Protein AF-A0A2E6TCR3-F1 (afdb_monomer_lite)

Secondary structure (DSSP, 8-state):
----SHHHHHHHHHHHHTTT-EEEEETTTTEEEEES-HHHHHHHHHHHHHTTB----SSTTS-----TT--SSEEEEEEEE-----SHHHHHHHHHHHHTSTTEEEE---TT-SEEEEEEEEEHHHHHHHHHHTTB--EE-

Structure (mmCIF, N/CA/C/O backbone):
data_AF-A0A2E6TCR3-F1
#
_entry.id   AF-A0A2E6TCR3-F1
#
loop_
_atom_site.group_PDB
_atom_site.id
_atom_site.type_symbol
_atom_site.label_atom_id
_atom_site.label_alt_id
_atom_site.label_comp_id
_atom_site.label_asym_id
_atom_site.label_entity_id
_atom_site.label_seq_id
_atom_site.pdbx_PDB_ins_code
_atom_site.Cartn_x
_atom_site.Cartn_y
_atom_site.Cartn_z
_atom_site.occupancy
_atom_site.B_iso_or_equiv
_atom_site.auth_seq_id
_atom_site.auth_comp_id
_atom_site.auth_asym_id
_atom_site.auth_atom_id
_atom_site.pdbx_PDB_model_num
ATOM 1 N N . MET A 1 1 ? -0.675 -3.846 -9.214 1.00 79.38 1 MET A N 1
ATOM 2 C CA . MET A 1 1 ? -0.821 -2.792 -8.178 1.00 79.38 1 MET A CA 1
ATOM 3 C C . MET A 1 1 ? -2.071 -1.960 -8.459 1.00 79.38 1 MET A C 1
ATOM 5 O O . MET A 1 1 ? -2.567 -1.985 -9.581 1.00 79.38 1 MET A O 1
ATOM 9 N N . HIS A 1 2 ? -2.595 -1.207 -7.489 1.00 75.44 2 HIS A N 1
ATOM 10 C CA . HIS A 1 2 ? -3.824 -0.428 -7.694 1.00 75.44 2 HIS A CA 1
ATOM 11 C C . HIS A 1 2 ? -3.560 0.928 -8.389 1.00 75.44 2 HIS A C 1
ATOM 13 O O . HIS A 1 2 ? -3.243 1.925 -7.743 1.00 75.44 2 HIS A O 1
ATOM 19 N N . LEU A 1 3 ? -3.726 0.988 -9.717 1.00 84.19 3 LEU A N 1
ATOM 20 C CA . LEU A 1 3 ? -3.495 2.186 -10.553 1.00 84.19 3 LEU A CA 1
ATOM 21 C C . LEU A 1 3 ? -4.793 2.890 -10.988 1.00 84.19 3 LEU A C 1
ATOM 23 O O . LEU A 1 3 ? -4.982 3.252 -12.145 1.00 84.19 3 LEU A O 1
ATOM 27 N N . CYS A 1 4 ? -5.726 3.097 -10.062 1.00 81.81 4 CYS A N 1
ATOM 28 C CA . CYS A 1 4 ? -7.091 3.507 -10.410 1.00 81.81 4 CYS A CA 1
ATOM 29 C C . CYS A 1 4 ? -7.274 4.987 -10.801 1.00 81.81 4 CYS A C 1
ATOM 31 O O . CYS A 1 4 ? -8.381 5.376 -11.190 1.00 81.81 4 CYS A O 1
ATOM 33 N N . CYS A 1 5 ? -6.242 5.827 -10.653 1.00 84.69 5 CYS A N 1
ATOM 34 C CA . CYS A 1 5 ? -6.285 7.245 -11.011 1.00 84.69 5 CYS A CA 1
ATOM 35 C C . CYS A 1 5 ? -4.946 7.746 -11.578 1.00 84.69 5 CYS A C 1
ATOM 37 O O . CYS A 1 5 ? -3.889 7.162 -11.337 1.00 84.69 5 CYS A O 1
ATOM 39 N N . LYS A 1 6 ? -4.978 8.889 -12.282 1.00 89.75 6 LYS A N 1
ATOM 40 C CA . LYS A 1 6 ? -3.772 9.543 -12.832 1.00 89.75 6 LYS A CA 1
ATOM 41 C C . LYS A 1 6 ? -2.733 9.888 -11.752 1.00 89.75 6 LYS A C 1
ATOM 43 O O . LYS A 1 6 ? -1.546 9.930 -12.053 1.00 89.75 6 LYS A O 1
ATOM 48 N N . GLY A 1 7 ? -3.172 10.132 -10.514 1.00 89.12 7 GLY A N 1
ATOM 49 C CA . GLY A 1 7 ? -2.286 10.377 -9.372 1.00 89.12 7 GLY A CA 1
ATOM 50 C C . GLY A 1 7 ? -1.429 9.161 -9.023 1.00 89.12 7 GLY A C 1
ATOM 51 O O . GLY A 1 7 ? -0.223 9.315 -8.871 1.00 89.12 7 GLY A O 1
ATOM 52 N N . CYS A 1 8 ? -2.021 7.962 -9.002 1.00 89.94 8 CYS A N 1
ATOM 53 C CA . CYS A 1 8 ? -1.294 6.718 -8.740 1.00 89.94 8 CYS A CA 1
ATOM 54 C C . CYS A 1 8 ? -0.231 6.455 -9.814 1.00 89.94 8 CYS A C 1
ATOM 56 O O . CYS A 1 8 ? 0.919 6.197 -9.486 1.00 89.94 8 CYS A O 1
ATOM 58 N N . VAL A 1 9 ? -0.595 6.596 -11.096 1.00 94.12 9 VAL A N 1
ATOM 59 C CA . VAL A 1 9 ? 0.339 6.409 -12.223 1.00 94.12 9 VAL A CA 1
ATOM 60 C C . VAL A 1 9 ? 1.548 7.337 -12.099 1.00 94.12 9 VAL A C 1
ATOM 62 O O . VAL A 1 9 ? 2.690 6.889 -12.168 1.00 94.12 9 VAL A O 1
ATOM 65 N N . LYS A 1 10 ? 1.303 8.632 -11.859 1.00 94.38 10 LYS A N 1
ATOM 66 C CA . LYS A 1 10 ? 2.374 9.620 -11.676 1.00 94.38 10 LYS A CA 1
ATOM 67 C C . LYS A 1 10 ? 3.210 9.341 -10.430 1.00 94.38 10 LYS A C 1
ATOM 69 O O . LYS A 1 10 ? 4.423 9.494 -10.476 1.00 94.38 10 LYS A O 1
ATOM 74 N N . GLY A 1 11 ? 2.572 8.963 -9.325 1.00 93.81 11 GLY A N 1
ATOM 75 C CA . GLY A 1 11 ? 3.258 8.698 -8.066 1.00 93.81 11 GLY A CA 1
ATOM 76 C C . GLY A 1 11 ? 4.186 7.491 -8.150 1.00 93.81 11 GLY A C 1
ATOM 77 O O . GLY A 1 11 ? 5.323 7.585 -7.701 1.00 93.81 11 GLY A O 1
ATOM 78 N N . VAL A 1 12 ? 3.739 6.402 -8.780 1.00 95.31 12 VAL A N 1
ATOM 79 C CA . VAL A 1 12 ? 4.578 5.217 -9.004 1.00 95.31 12 VAL A CA 1
ATOM 80 C C . VAL A 1 12 ? 5.703 5.521 -9.987 1.00 95.31 12 VAL A C 1
ATOM 82 O O . VAL A 1 12 ? 6.850 5.212 -9.685 1.00 95.31 12 VAL A O 1
ATOM 85 N N . SER A 1 13 ? 5.404 6.186 -11.111 1.00 96.06 13 SER A N 1
ATOM 86 C CA . SER A 1 13 ? 6.437 6.562 -12.092 1.00 96.06 13 SER A CA 1
ATOM 87 C C . SER A 1 13 ? 7.530 7.405 -11.438 1.00 96.06 13 SER A C 1
ATOM 89 O O . SER A 1 13 ? 8.703 7.065 -11.532 1.00 96.06 13 SER A O 1
ATOM 91 N N . LYS A 1 14 ? 7.141 8.423 -10.659 1.00 96.12 14 LYS A N 1
ATOM 92 C CA . LYS A 1 14 ? 8.082 9.270 -9.921 1.00 96.12 14 LYS A CA 1
ATOM 93 C C . LYS A 1 14 ? 8.913 8.479 -8.908 1.00 96.12 14 LYS A C 1
ATOM 95 O O . LYS A 1 14 ? 10.105 8.730 -8.800 1.00 96.12 14 LYS A O 1
ATOM 100 N N . ALA A 1 15 ? 8.304 7.553 -8.165 1.00 95.62 15 ALA A N 1
ATOM 101 C CA . ALA A 1 15 ? 9.024 6.738 -7.186 1.00 95.62 15 ALA A CA 1
ATOM 102 C C . ALA A 1 15 ? 10.107 5.868 -7.847 1.00 95.62 15 ALA A C 1
ATOM 104 O O . ALA A 1 15 ? 11.204 5.750 -7.311 1.00 95.62 15 ALA A O 1
ATOM 105 N N . VAL A 1 16 ? 9.815 5.306 -9.023 1.00 96.50 16 VAL A N 1
ATOM 106 C CA . VAL A 1 16 ? 10.772 4.516 -9.814 1.00 96.50 16 VAL A CA 1
ATOM 107 C C . VAL A 1 16 ? 11.849 5.402 -10.451 1.00 96.50 16 VAL A C 1
ATOM 109 O O . VAL A 1 16 ? 13.028 5.073 -10.413 1.00 96.50 16 VAL A O 1
ATOM 112 N N . GLU A 1 17 ? 11.479 6.549 -11.017 1.00 95.94 17 GLU A N 1
ATOM 113 C CA . GLU A 1 17 ? 12.436 7.478 -11.638 1.00 95.94 17 GLU A CA 1
ATOM 114 C C . GLU A 1 17 ? 13.423 8.056 -10.614 1.00 95.94 17 GLU A C 1
ATOM 116 O O . GLU A 1 17 ? 14.605 8.226 -10.906 1.00 95.94 17 GLU A O 1
ATOM 121 N N . GLN A 1 18 ? 12.966 8.310 -9.383 1.00 93.81 18 GLN A N 1
ATOM 122 C CA . GLN A 1 18 ? 13.813 8.789 -8.287 1.00 93.81 18 GLN A CA 1
ATOM 123 C C . GLN A 1 18 ? 14.895 7.788 -7.867 1.00 93.81 18 GLN A C 1
ATOM 125 O O . GLN A 1 18 ? 15.898 8.206 -7.290 1.00 93.81 18 GLN A O 1
ATOM 130 N N . SER A 1 19 ? 14.724 6.498 -8.160 1.00 92.38 19 SER A N 1
ATOM 131 C CA . SER A 1 19 ? 15.743 5.478 -7.910 1.00 92.38 19 SER A CA 1
ATOM 132 C C . SER A 1 19 ? 16.680 5.248 -9.101 1.00 92.38 19 SER A C 1
ATOM 134 O O . SER A 1 19 ? 17.506 4.343 -9.040 1.00 92.38 19 SER A O 1
ATOM 136 N N . GLY A 1 20 ? 16.550 6.030 -10.181 1.00 92.94 20 GLY A N 1
ATOM 137 C CA . GLY A 1 20 ? 17.309 5.866 -11.427 1.00 92.94 20 GLY A CA 1
ATOM 138 C C . GLY A 1 20 ? 16.708 4.853 -12.408 1.00 92.94 20 GLY A C 1
ATOM 139 O O . GLY A 1 20 ? 17.248 4.663 -13.498 1.00 92.94 20 GLY A O 1
ATOM 140 N N . GLY A 1 21 ? 15.588 4.217 -12.051 1.00 94.88 21 GLY A N 1
ATOM 141 C CA . GLY A 1 21 ? 14.882 3.275 -12.915 1.00 94.88 21 GLY A CA 1
ATOM 142 C C . GLY A 1 21 ? 13.986 3.968 -13.941 1.00 94.88 21 GLY A C 1
ATOM 143 O O . GLY A 1 21 ? 13.730 5.170 -13.883 1.00 94.88 21 GLY A O 1
ATOM 144 N N . LYS A 1 22 ? 13.453 3.186 -14.881 1.00 96.06 22 LYS A N 1
ATOM 145 C CA . LYS A 1 22 ? 12.398 3.629 -15.807 1.00 96.06 22 LYS A CA 1
ATOM 146 C C . LYS A 1 22 ? 11.101 2.901 -15.498 1.00 96.06 22 LYS A C 1
ATOM 148 O O . LYS A 1 22 ? 11.126 1.689 -15.300 1.00 96.06 22 LYS A O 1
ATOM 153 N N . ALA A 1 23 ? 9.983 3.623 -15.499 1.00 96.44 23 ALA A N 1
ATOM 154 C CA . ALA A 1 23 ? 8.660 3.055 -15.263 1.00 96.44 23 ALA A CA 1
ATOM 155 C C . ALA A 1 23 ? 7.787 3.153 -16.518 1.00 96.44 23 ALA A C 1
ATOM 157 O O . ALA A 1 23 ? 7.643 4.228 -17.096 1.00 96.44 23 ALA A O 1
ATOM 158 N N . ASN A 1 24 ? 7.136 2.055 -16.891 1.00 95.88 24 ASN A N 1
ATOM 159 C CA . ASN A 1 24 ? 6.035 2.059 -17.849 1.00 95.88 24 ASN A CA 1
ATOM 160 C C . ASN A 1 24 ? 4.767 1.550 -17.157 1.00 95.88 24 ASN A C 1
ATOM 162 O O . ASN A 1 24 ? 4.657 0.364 -16.850 1.00 95.88 24 ASN A O 1
ATOM 166 N N . CYS A 1 25 ? 3.833 2.456 -16.869 1.00 94.25 25 CYS A N 1
ATOM 167 C CA . CYS A 1 25 ? 2.616 2.148 -16.124 1.00 94.25 25 CYS A CA 1
ATOM 168 C C . CYS A 1 25 ? 1.427 1.898 -17.059 1.00 94.25 25 CYS A C 1
ATOM 170 O O . CYS A 1 25 ? 1.009 2.806 -17.779 1.00 94.25 25 CYS A O 1
ATOM 172 N N . ASP A 1 26 ? 0.792 0.732 -16.940 1.00 93.38 26 ASP A N 1
ATOM 173 C CA . ASP A 1 26 ? -0.494 0.442 -17.572 1.00 93.38 26 ASP A CA 1
ATOM 174 C C . ASP A 1 26 ? -1.613 0.479 -16.523 1.00 93.38 26 ASP A C 1
ATOM 176 O O . ASP A 1 26 ? -1.824 -0.448 -15.739 1.00 93.38 26 ASP A O 1
ATOM 180 N N . ALA A 1 27 ? -2.368 1.578 -16.511 1.00 90.62 27 ALA A N 1
ATOM 181 C CA . ALA A 1 27 ? -3.481 1.760 -15.584 1.00 90.62 27 ALA A CA 1
ATOM 182 C C . ALA A 1 27 ? -4.680 0.838 -15.865 1.00 90.62 27 ALA A C 1
ATOM 184 O O . ALA A 1 27 ? -5.467 0.587 -14.952 1.00 90.62 27 ALA A O 1
ATOM 185 N N . LYS A 1 28 ? -4.844 0.358 -17.107 1.00 88.12 28 LYS A N 1
ATOM 186 C CA . LYS A 1 28 ? -5.930 -0.562 -17.473 1.00 88.12 28 LYS A CA 1
ATOM 187 C C . LYS A 1 28 ? -5.604 -1.975 -17.005 1.00 88.12 28 LYS A C 1
ATOM 189 O O . LYS A 1 28 ? -6.468 -2.623 -16.425 1.00 88.12 28 LYS A O 1
ATOM 194 N N . ALA A 1 29 ? -4.364 -2.413 -17.214 1.00 90.31 29 ALA A N 1
ATOM 195 C CA . ALA A 1 29 ? -3.881 -3.712 -16.755 1.00 90.31 29 ALA A CA 1
ATOM 196 C C . ALA A 1 29 ? -3.545 -3.731 -15.251 1.00 90.31 29 ALA A C 1
ATOM 198 O O . ALA A 1 29 ? -3.499 -4.793 -14.638 1.00 90.31 29 ALA A O 1
ATOM 199 N N . GLY A 1 30 ? -3.317 -2.568 -14.632 1.00 91.81 30 GLY A N 1
ATOM 200 C CA . GLY A 1 30 ? -2.898 -2.476 -13.231 1.00 91.81 30 GLY A CA 1
ATOM 201 C C . GLY A 1 30 ? -1.448 -2.918 -13.010 1.00 91.81 30 GLY A C 1
ATOM 202 O O . GLY A 1 30 ? -1.097 -3.376 -11.916 1.00 91.81 30 GLY A O 1
ATOM 203 N N . THR A 1 31 ? -0.606 -2.790 -14.033 1.00 93.62 31 THR A N 1
ATOM 204 C CA . THR A 1 31 ? 0.786 -3.254 -14.047 1.00 93.62 31 THR A CA 1
ATOM 205 C C . THR A 1 31 ? 1.754 -2.093 -14.241 1.00 93.62 31 THR A C 1
ATOM 207 O O . THR A 1 31 ? 1.395 -1.025 -14.742 1.00 93.62 31 THR A O 1
ATOM 210 N N . VAL A 1 32 ? 2.995 -2.291 -13.801 1.00 95.12 32 VAL A N 1
ATOM 211 C CA . VAL A 1 32 ? 4.104 -1.372 -14.063 1.00 95.12 32 VAL A CA 1
ATOM 212 C C . VAL A 1 32 ? 5.311 -2.205 -14.436 1.00 95.12 32 VAL A C 1
ATOM 214 O O . VAL A 1 32 ? 5.691 -3.093 -13.679 1.00 95.12 32 VAL A O 1
ATOM 217 N N . VAL A 1 33 ? 5.907 -1.904 -15.584 1.00 95.88 33 VAL A N 1
ATOM 218 C CA . VAL A 1 33 ? 7.198 -2.465 -15.979 1.00 95.88 33 VAL A CA 1
ATOM 219 C C . VAL A 1 33 ? 8.283 -1.531 -15.465 1.00 95.88 33 VAL A C 1
ATOM 221 O O . VAL A 1 33 ? 8.276 -0.340 -15.788 1.00 95.88 33 VAL A O 1
ATOM 224 N N . ILE A 1 34 ? 9.191 -2.067 -14.652 1.00 96.00 34 ILE A N 1
ATOM 225 C CA . ILE A 1 34 ? 10.365 -1.354 -14.147 1.00 96.00 34 ILE A CA 1
ATOM 226 C C . ILE A 1 34 ? 11.584 -1.870 -14.906 1.00 96.00 34 ILE A C 1
ATOM 228 O O . ILE A 1 34 ? 11.784 -3.077 -15.014 1.00 96.00 34 ILE A O 1
ATOM 232 N N . SER A 1 35 ? 12.397 -0.967 -15.443 1.00 94.81 35 SER A N 1
ATOM 233 C CA . SER A 1 35 ? 13.625 -1.321 -16.160 1.00 94.81 35 SER A CA 1
ATOM 234 C C . SER A 1 35 ? 14.838 -0.629 -15.546 1.00 94.81 35 SER A C 1
ATOM 236 O O . SER A 1 35 ? 14.784 0.559 -15.222 1.00 94.81 35 SER A O 1
ATOM 238 N N . GLY A 1 36 ? 15.930 -1.380 -15.423 1.00 94.31 36 GLY A N 1
ATOM 239 C CA . GLY A 1 36 ? 17.204 -0.972 -14.834 1.00 94.31 36 GLY A CA 1
ATOM 240 C C . GLY A 1 36 ? 18.084 -2.200 -14.598 1.00 94.31 36 GLY A C 1
ATOM 241 O O . GLY A 1 36 ? 17.669 -3.324 -14.884 1.00 94.31 36 GLY A O 1
ATOM 242 N N . ASP A 1 37 ? 19.292 -1.998 -14.080 1.00 95.00 37 ASP A N 1
ATOM 243 C CA . ASP A 1 37 ? 20.062 -3.090 -13.483 1.00 95.00 37 ASP A CA 1
ATOM 244 C C . ASP A 1 37 ? 19.398 -3.578 -12.179 1.00 95.00 37 ASP A C 1
ATOM 246 O O . ASP A 1 37 ? 18.466 -2.957 -11.658 1.00 95.00 37 ASP A O 1
ATOM 250 N N . LYS A 1 38 ? 19.877 -4.707 -11.647 1.00 93.94 38 LYS A N 1
ATOM 251 C CA . LYS A 1 38 ? 19.304 -5.342 -10.455 1.00 93.94 38 LYS A CA 1
ATOM 252 C C . LYS A 1 38 ? 19.229 -4.388 -9.255 1.00 93.94 38 LYS A C 1
ATOM 254 O O . LYS A 1 38 ? 18.178 -4.305 -8.626 1.00 93.94 38 LYS A O 1
ATOM 259 N N . GLU A 1 39 ? 20.304 -3.658 -8.967 1.00 94.25 39 GLU A N 1
ATOM 260 C CA . GLU A 1 39 ? 20.378 -2.750 -7.817 1.00 94.25 39 GLU A CA 1
ATOM 261 C C . GLU A 1 39 ? 19.397 -1.579 -7.985 1.00 94.25 39 GLU A C 1
ATOM 263 O O . GLU A 1 39 ? 18.683 -1.202 -7.052 1.00 94.25 39 GLU A O 1
ATOM 268 N N . THR A 1 40 ? 19.300 -1.037 -9.201 1.00 96.00 40 THR A N 1
ATOM 269 C CA . THR A 1 40 ? 18.319 -0.001 -9.550 1.00 96.00 40 THR A CA 1
ATOM 270 C C . THR A 1 40 ? 16.881 -0.491 -9.374 1.00 96.00 40 THR A C 1
ATOM 272 O O . THR A 1 40 ? 16.042 0.247 -8.849 1.00 96.00 40 THR A O 1
ATOM 275 N N . ILE A 1 41 ? 16.578 -1.731 -9.776 1.00 95.31 41 ILE A N 1
ATOM 276 C CA . ILE A 1 41 ? 15.243 -2.320 -9.598 1.00 95.31 41 ILE A CA 1
ATOM 277 C C . ILE A 1 41 ? 14.932 -2.517 -8.111 1.00 95.31 41 ILE A C 1
ATOM 279 O O . ILE A 1 41 ? 13.843 -2.154 -7.671 1.00 95.31 41 ILE A O 1
ATOM 283 N N . GLU A 1 42 ? 15.872 -3.028 -7.315 1.00 94.50 42 GLU A N 1
ATOM 284 C CA . GLU A 1 42 ? 15.691 -3.199 -5.866 1.00 94.50 42 GLU A CA 1
ATOM 285 C C . GLU A 1 42 ? 15.390 -1.856 -5.175 1.00 94.50 42 GLU A C 1
ATOM 287 O O . GLU A 1 42 ? 14.405 -1.736 -4.438 1.00 94.50 42 GLU A O 1
ATOM 292 N N . LYS A 1 43 ? 16.151 -0.803 -5.503 1.00 94.75 43 LYS A N 1
ATOM 293 C CA . LYS A 1 43 ? 15.901 0.56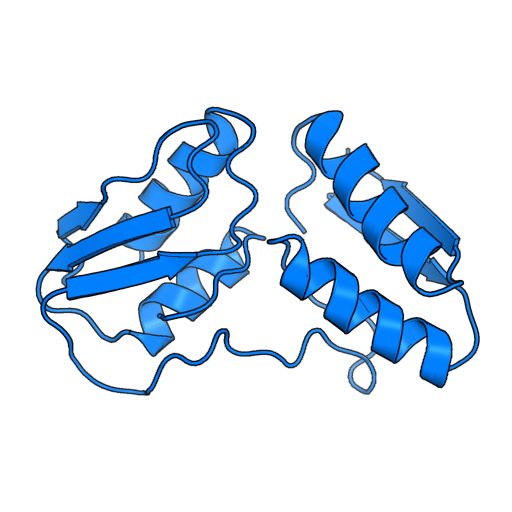9 -5.023 1.00 94.75 43 LYS A CA 1
ATOM 294 C C . LYS A 1 43 ? 14.550 1.120 -5.489 1.00 94.75 43 LYS A C 1
ATOM 296 O O . LYS A 1 43 ? 13.881 1.840 -4.738 1.00 94.75 43 LYS A O 1
ATOM 301 N N . ALA A 1 44 ? 14.130 0.795 -6.712 1.00 95.81 44 ALA A N 1
ATOM 302 C CA . ALA A 1 44 ? 12.830 1.194 -7.246 1.00 95.81 44 ALA A CA 1
ATOM 303 C C . ALA A 1 44 ? 11.685 0.539 -6.466 1.00 95.81 44 ALA A C 1
ATOM 305 O O . ALA A 1 44 ? 10.746 1.225 -6.069 1.00 95.81 44 ALA A O 1
ATOM 306 N N . LEU A 1 45 ? 11.774 -0.766 -6.196 1.00 94.88 45 LEU A N 1
ATOM 307 C CA . LEU A 1 45 ? 10.772 -1.510 -5.427 1.00 94.88 45 LEU A CA 1
ATOM 308 C C . LEU A 1 45 ? 10.634 -0.956 -4.004 1.00 94.88 45 LEU A C 1
ATOM 310 O O . LEU A 1 45 ? 9.516 -0.758 -3.522 1.00 94.88 45 LEU A O 1
ATOM 314 N N . GLU A 1 46 ? 11.753 -0.624 -3.356 1.00 93.69 46 GLU A N 1
ATOM 315 C CA . GLU A 1 46 ? 11.746 0.039 -2.050 1.00 93.69 46 GLU A CA 1
ATOM 316 C C . GLU A 1 46 ? 11.093 1.431 -2.118 1.00 93.69 46 GLU A C 1
ATOM 318 O O . GLU A 1 46 ? 10.270 1.785 -1.270 1.00 93.69 46 GLU A O 1
ATOM 323 N N . SER A 1 47 ? 11.407 2.215 -3.151 1.00 94.75 47 SER A N 1
ATOM 324 C CA . SER A 1 47 ? 10.833 3.553 -3.352 1.00 94.75 47 SER A CA 1
ATOM 325 C C . SER A 1 47 ? 9.326 3.502 -3.614 1.00 94.75 47 SER A C 1
ATOM 327 O O . SER A 1 47 ? 8.574 4.321 -3.082 1.00 94.75 47 SER A O 1
ATOM 329 N N . VAL A 1 48 ? 8.857 2.508 -4.371 1.00 95.19 48 VAL A N 1
ATOM 330 C CA . VAL A 1 48 ? 7.430 2.252 -4.611 1.00 95.19 48 VAL A CA 1
ATOM 331 C C . VAL A 1 48 ? 6.708 1.910 -3.304 1.00 95.19 48 VAL A C 1
ATOM 333 O O . VAL A 1 48 ? 5.643 2.474 -3.036 1.00 95.19 48 VAL A O 1
ATOM 336 N N . ALA A 1 49 ? 7.309 1.069 -2.454 1.00 94.62 49 ALA A N 1
ATOM 337 C CA . ALA A 1 49 ? 6.768 0.753 -1.132 1.00 94.62 49 ALA A CA 1
ATOM 338 C C . ALA A 1 49 ? 6.687 1.999 -0.239 1.00 94.62 49 ALA A C 1
ATOM 340 O O . ALA A 1 49 ? 5.628 2.301 0.313 1.00 94.62 49 ALA A O 1
ATOM 341 N N . LYS A 1 50 ? 7.774 2.780 -0.160 1.00 93.31 50 LYS A N 1
ATOM 342 C CA . LYS A 1 50 ? 7.839 4.052 0.586 1.00 93.31 50 LYS A CA 1
ATOM 343 C C . LYS A 1 50 ? 6.808 5.073 0.109 1.00 93.31 50 LYS A C 1
ATOM 345 O O . LYS A 1 50 ? 6.309 5.862 0.909 1.00 93.31 50 LYS A O 1
ATOM 350 N N . ALA A 1 51 ? 6.465 5.049 -1.176 1.00 94.19 51 ALA A N 1
ATOM 351 C CA . ALA A 1 51 ? 5.428 5.894 -1.755 1.00 94.19 51 ALA A CA 1
ATOM 352 C C . ALA A 1 51 ? 3.992 5.392 -1.487 1.00 94.19 51 ALA A C 1
ATOM 354 O O . 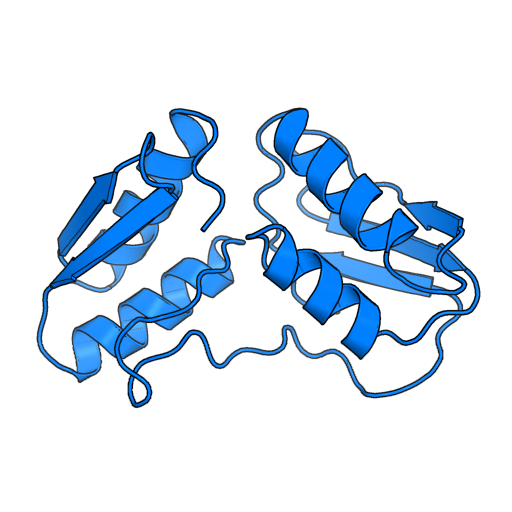ALA A 1 51 ? 3.034 6.062 -1.885 1.00 94.19 51 ALA A O 1
ATOM 355 N N . GLY A 1 52 ? 3.835 4.251 -0.805 1.00 94.25 52 GLY A N 1
ATOM 356 C CA . GLY A 1 52 ? 2.551 3.735 -0.333 1.00 94.25 52 GLY A CA 1
ATOM 357 C C . GLY A 1 52 ? 1.862 2.758 -1.273 1.00 94.25 52 GLY A C 1
ATOM 358 O O . GLY A 1 52 ? 0.655 2.540 -1.131 1.00 94.25 52 GLY A O 1
ATOM 359 N N . TYR A 1 53 ? 2.590 2.192 -2.234 1.00 94.81 53 TYR A N 1
ATOM 360 C CA . TYR A 1 53 ? 2.050 1.267 -3.224 1.00 94.81 53 TYR A CA 1
ATOM 361 C C . TYR A 1 53 ? 2.563 -0.145 -3.002 1.00 94.81 53 TYR A C 1
ATOM 363 O O . TYR A 1 53 ? 3.717 -0.353 -2.633 1.00 94.81 53 TYR A O 1
ATOM 371 N N . TYR A 1 54 ? 1.710 -1.117 -3.306 1.00 94.88 54 TYR A N 1
ATOM 372 C CA . TYR A 1 54 ? 2.097 -2.517 -3.327 1.00 94.88 54 TYR A CA 1
ATOM 373 C C . TYR A 1 54 ? 1.702 -3.182 -4.647 1.00 94.88 54 TYR A C 1
ATOM 375 O O . TYR A 1 54 ? 0.630 -2.938 -5.213 1.00 94.88 54 TYR A O 1
ATOM 383 N N . GLY A 1 55 ? 2.576 -4.050 -5.142 1.00 92.12 55 GLY A N 1
ATOM 384 C CA . GLY A 1 55 ? 2.363 -4.873 -6.320 1.00 92.12 55 GLY A CA 1
ATOM 385 C C . GLY A 1 55 ? 3.107 -6.193 -6.185 1.00 92.12 55 GLY A C 1
ATOM 386 O O . GLY A 1 55 ? 4.181 -6.246 -5.592 1.00 92.12 55 GLY A O 1
ATOM 387 N N . LYS A 1 56 ? 2.520 -7.251 -6.747 1.00 91.25 56 LYS A N 1
ATOM 388 C CA . LYS A 1 56 ? 3.204 -8.530 -6.930 1.00 91.25 56 LYS A CA 1
ATOM 389 C C . LYS A 1 56 ? 4.132 -8.408 -8.134 1.00 91.25 56 LYS A C 1
ATOM 391 O O . LYS A 1 56 ? 3.719 -7.856 -9.154 1.00 91.25 56 LYS A O 1
ATOM 396 N N . SER A 1 57 ? 5.358 -8.885 -7.975 1.00 92.12 57 SER A N 1
ATOM 397 C CA . SER A 1 57 ? 6.326 -8.976 -9.063 1.00 92.12 57 SER A CA 1
ATOM 398 C C . SER A 1 57 ? 6.106 -10.263 -9.849 1.00 92.12 57 SER A C 1
ATOM 400 O O . SER A 1 57 ? 5.703 -11.272 -9.273 1.00 92.12 57 SER A O 1
ATOM 402 N N . ASP A 1 58 ? 6.368 -10.218 -11.148 1.00 90.50 58 ASP A N 1
ATOM 403 C CA . ASP A 1 58 ? 6.482 -11.389 -12.022 1.00 90.50 58 ASP A CA 1
ATOM 404 C C . ASP A 1 58 ? 7.879 -12.035 -11.955 1.00 90.50 58 ASP A C 1
ATOM 406 O O . ASP A 1 58 ? 8.084 -13.122 -12.489 1.00 90.50 58 ASP A O 1
ATOM 410 N N . ASN A 1 59 ? 8.823 -11.402 -11.252 1.00 90.00 59 ASN A N 1
ATOM 411 C CA . ASN A 1 59 ? 10.135 -11.944 -10.930 1.00 90.00 59 ASN A CA 1
ATOM 412 C C . ASN A 1 59 ? 10.231 -12.241 -9.425 1.00 90.00 59 ASN A C 1
ATOM 414 O O . ASN A 1 59 ? 10.280 -11.328 -8.599 1.00 90.00 59 ASN A O 1
ATOM 418 N N . GLU A 1 60 ? 10.297 -13.524 -9.064 1.00 82.12 60 GLU A N 1
ATOM 419 C CA . GLU A 1 60 ? 10.314 -13.978 -7.665 1.00 82.12 60 GLU A CA 1
ATOM 420 C C . GLU A 1 60 ? 11.534 -13.479 -6.875 1.00 82.12 60 GLU A C 1
ATOM 422 O O . GLU A 1 60 ? 11.439 -13.256 -5.668 1.00 82.12 60 GLU A O 1
ATOM 427 N N . ALA A 1 61 ? 12.665 -13.239 -7.549 1.00 87.25 61 ALA A N 1
ATOM 428 C CA . ALA A 1 61 ? 13.876 -12.720 -6.918 1.00 87.25 61 ALA A CA 1
ATOM 429 C C . ALA A 1 61 ? 13.816 -11.206 -6.646 1.00 87.25 61 ALA A C 1
ATOM 431 O O . ALA A 1 61 ? 14.643 -10.692 -5.896 1.00 87.25 61 ALA A O 1
ATOM 432 N N . LEU A 1 62 ? 12.863 -10.489 -7.252 1.00 90.00 62 LEU A N 1
ATOM 433 C CA . LEU A 1 62 ? 12.747 -9.032 -7.189 1.00 90.00 62 LEU A CA 1
ATOM 434 C C . LEU A 1 62 ? 11.321 -8.643 -6.811 1.00 90.00 62 LEU A C 1
ATOM 436 O O . LEU A 1 62 ? 10.497 -8.352 -7.672 1.00 90.00 62 LEU A O 1
ATOM 440 N N . SER A 1 63 ? 11.023 -8.624 -5.513 1.00 90.56 63 SER A N 1
ATOM 441 C CA . SER A 1 63 ? 9.695 -8.300 -4.984 1.00 90.56 63 SER A CA 1
ATOM 442 C C . SER A 1 63 ? 9.727 -7.126 -4.007 1.00 90.56 63 SER A C 1
ATOM 444 O O . SER A 1 63 ? 10.766 -6.769 -3.451 1.00 90.56 63 SER A O 1
ATOM 446 N N . ILE A 1 64 ? 8.564 -6.510 -3.773 1.00 89.81 64 ILE A N 1
ATOM 447 C CA . ILE A 1 64 ? 8.406 -5.542 -2.684 1.00 89.81 64 ILE A CA 1
ATOM 448 C C . ILE A 1 64 ? 8.421 -6.320 -1.361 1.00 89.81 64 ILE A C 1
ATOM 450 O O . ILE A 1 64 ? 7.388 -6.787 -0.886 1.00 89.81 64 ILE A O 1
ATOM 454 N N . ALA A 1 65 ? 9.615 -6.487 -0.790 1.00 75.62 65 ALA A N 1
ATOM 455 C CA . ALA A 1 65 ? 9.839 -7.329 0.385 1.00 75.62 65 ALA A CA 1
ATOM 456 C C . ALA A 1 65 ? 9.326 -6.711 1.699 1.00 75.62 65 ALA A C 1
ATOM 458 O O . ALA A 1 65 ? 9.061 -7.430 2.665 1.00 75.62 65 ALA A O 1
ATOM 459 N N . CYS A 1 66 ? 9.175 -5.382 1.758 1.00 71.94 66 CYS A N 1
ATOM 460 C CA . CYS A 1 66 ? 8.805 -4.693 2.989 1.00 71.94 66 CYS A CA 1
ATOM 461 C C . CYS A 1 66 ? 7.408 -5.123 3.468 1.00 71.94 66 CYS A C 1
ATOM 463 O O . CYS A 1 66 ? 6.417 -4.957 2.761 1.00 71.94 66 CYS A O 1
ATOM 465 N N . GLN A 1 67 ? 7.326 -5.638 4.698 1.00 76.00 67 GLN A N 1
ATOM 466 C CA . GLN A 1 67 ? 6.070 -6.006 5.367 1.00 76.00 67 GLN A CA 1
ATOM 467 C C . GLN A 1 67 ? 5.472 -4.842 6.172 1.00 76.00 67 GLN A C 1
ATOM 469 O O . GLN A 1 67 ? 4.624 -5.052 7.033 1.00 76.00 67 GLN A O 1
ATOM 474 N N . GLY A 1 68 ? 5.950 -3.612 5.962 1.00 83.62 68 GLY A N 1
ATOM 475 C CA . GLY A 1 68 ? 5.423 -2.446 6.666 1.00 83.62 68 GLY A CA 1
ATOM 476 C C . GLY A 1 68 ? 5.667 -2.444 8.178 1.00 83.62 68 GLY A C 1
ATOM 477 O O . GLY A 1 68 ? 5.060 -1.645 8.874 1.00 83.62 68 GLY A O 1
ATOM 478 N N . GLY A 1 69 ? 6.518 -3.329 8.709 1.00 86.75 69 GLY A N 1
ATOM 479 C CA . GLY A 1 69 ? 6.865 -3.374 10.135 1.00 86.75 69 GLY A CA 1
ATOM 480 C C . GLY A 1 69 ? 5.808 -3.985 11.064 1.00 86.75 69 GLY A C 1
ATOM 481 O O . GLY A 1 69 ? 5.969 -3.905 12.276 1.00 86.75 69 GLY A O 1
ATOM 482 N N . ALA A 1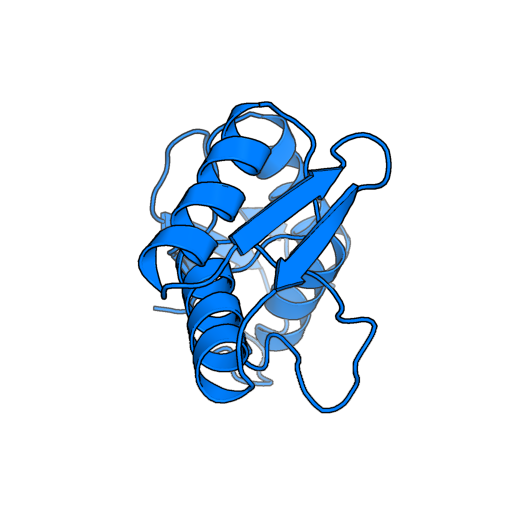 70 ? 4.740 -4.599 10.541 1.00 90.56 70 ALA A N 1
ATOM 483 C CA . ALA A 1 70 ? 3.750 -5.262 11.388 1.00 90.56 70 ALA A CA 1
ATOM 484 C C . ALA A 1 70 ? 4.248 -6.611 11.923 1.00 90.56 70 ALA A C 1
ATOM 486 O O . ALA A 1 70 ? 4.636 -7.498 11.162 1.00 90.56 70 ALA A O 1
ATOM 487 N N . GLU A 1 71 ? 4.175 -6.777 13.241 1.00 91.56 71 GLU A N 1
ATOM 488 C CA . GLU A 1 71 ? 4.382 -8.061 13.909 1.00 91.56 71 GLU A CA 1
ATOM 489 C C . GLU A 1 71 ? 3.165 -8.985 13.743 1.00 91.56 71 GLU A C 1
ATOM 491 O O . GLU A 1 71 ? 2.025 -8.535 13.601 1.00 91.56 71 GLU A O 1
ATOM 496 N N . ASP A 1 72 ? 3.400 -10.295 13.815 1.00 95.00 72 ASP A N 1
ATOM 497 C CA . ASP A 1 72 ? 2.350 -11.318 13.777 1.00 95.00 72 ASP A CA 1
ATOM 498 C C . ASP A 1 72 ? 1.658 -11.451 15.145 1.00 95.00 72 ASP A C 1
ATOM 500 O O . ASP A 1 72 ? 1.817 -12.439 15.862 1.00 95.00 72 ASP A O 1
ATOM 504 N N . LYS A 1 73 ? 0.951 -10.395 15.558 1.00 95.12 73 LYS A N 1
ATOM 505 C CA . LYS A 1 73 ? 0.277 -10.321 16.859 1.00 95.12 73 LYS A CA 1
ATOM 506 C C . LYS A 1 73 ? -1.079 -9.637 16.776 1.00 95.12 73 LYS A C 1
ATOM 508 O O . LYS A 1 73 ? -1.317 -8.785 15.919 1.00 95.12 73 LYS A O 1
ATOM 513 N N . GLN A 1 74 ? -1.944 -10.004 17.716 1.00 97.38 74 GLN A N 1
ATOM 514 C CA . GLN A 1 74 ? -3.215 -9.330 17.958 1.00 97.38 74 GLN A CA 1
ATOM 515 C C . GLN A 1 74 ? -2.970 -7.944 18.565 1.00 97.38 74 GLN A C 1
ATOM 517 O O . GLN A 1 74 ? -2.165 -7.793 19.486 1.00 97.38 74 GLN A O 1
ATOM 522 N N . VAL A 1 75 ? -3.668 -6.938 18.053 1.00 97.62 75 VAL A N 1
ATOM 523 C CA . VAL A 1 75 ? -3.619 -5.553 18.528 1.00 97.62 75 VAL A CA 1
ATOM 524 C C . VAL A 1 75 ? -5.031 -4.995 18.631 1.00 97.62 75 VAL A C 1
ATOM 526 O O . VAL A 1 75 ? -5.929 -5.441 17.925 1.00 97.62 75 VAL A O 1
ATOM 529 N N . LYS A 1 76 ? -5.212 -4.005 19.513 1.00 98.06 76 LYS A N 1
ATOM 530 C CA . LYS A 1 76 ? -6.472 -3.251 19.635 1.00 98.06 76 LYS A CA 1
ATOM 531 C C . LYS A 1 76 ? -6.535 -2.023 18.727 1.00 98.06 76 LYS A C 1
ATOM 533 O O . LYS A 1 76 ? -7.610 -1.576 18.332 1.00 98.06 76 LYS A O 1
ATOM 538 N N . THR A 1 77 ? -5.360 -1.471 18.446 1.00 97.44 77 THR A N 1
ATOM 539 C CA . THR A 1 77 ? -5.160 -0.285 17.624 1.00 97.44 77 THR A CA 1
ATOM 540 C C . THR A 1 77 ? -3.858 -0.447 16.854 1.00 97.44 77 THR A C 1
ATOM 542 O O . THR A 1 77 ? -2.873 -0.943 17.403 1.00 97.44 77 THR A O 1
ATOM 545 N N . LEU A 1 78 ? -3.843 0.003 15.603 1.00 97.38 78 LEU A N 1
ATOM 546 C CA . LEU A 1 78 ? -2.651 0.076 14.769 1.00 97.38 78 LEU A CA 1
ATOM 547 C C . LEU A 1 78 ? -2.582 1.445 14.093 1.00 97.38 78 LEU A C 1
ATOM 549 O O . LEU A 1 78 ? -3.466 1.798 13.310 1.00 97.38 78 LEU A O 1
ATOM 553 N N . THR A 1 79 ? -1.528 2.208 14.378 1.00 97.69 79 THR A N 1
ATOM 554 C CA . THR A 1 79 ? -1.257 3.477 13.701 1.00 97.69 79 THR A CA 1
ATOM 555 C C . THR A 1 79 ? -0.381 3.220 12.482 1.00 97.69 79 THR A C 1
ATOM 557 O O . THR A 1 79 ? 0.713 2.670 12.583 1.00 97.69 79 THR A O 1
ATOM 560 N N . LEU A 1 80 ? -0.864 3.640 11.317 1.00 97.38 80 LEU A N 1
ATOM 561 C CA . LEU A 1 80 ? -0.247 3.399 10.021 1.00 97.38 80 LEU A CA 1
ATOM 562 C C . LEU A 1 80 ? 0.117 4.709 9.329 1.00 97.38 80 LEU A C 1
ATOM 564 O O . LEU A 1 80 ? -0.525 5.748 9.512 1.00 97.38 80 LEU A O 1
ATOM 568 N N . SER A 1 81 ? 1.157 4.659 8.504 1.00 96.38 81 SER A N 1
ATOM 569 C CA . SER A 1 81 ? 1.644 5.792 7.722 1.00 96.38 81 SER A CA 1
ATOM 570 C C . SER A 1 81 ? 2.147 5.376 6.341 1.00 96.38 81 SER A C 1
ATOM 572 O O . SER A 1 81 ? 2.293 4.194 6.043 1.00 96.38 81 SER A O 1
ATOM 574 N N . GLY A 1 82 ? 2.383 6.357 5.470 1.00 93.38 82 GLY A N 1
ATOM 575 C CA . GLY A 1 82 ? 3.000 6.135 4.157 1.00 93.38 82 GLY A CA 1
ATOM 576 C C . GLY A 1 82 ? 2.053 5.649 3.058 1.00 93.38 82 GLY A C 1
ATOM 577 O O . GLY A 1 82 ? 2.439 5.662 1.898 1.00 93.38 82 GLY A O 1
ATOM 578 N N . THR A 1 83 ? 0.805 5.294 3.367 1.00 94.62 83 THR A N 1
ATOM 579 C CA . THR A 1 83 ? -0.179 4.879 2.355 1.00 94.62 83 THR A CA 1
ATOM 580 C C . THR A 1 83 ? -0.568 6.005 1.403 1.00 94.62 83 THR A C 1
ATOM 582 O O . THR A 1 83 ? -0.850 7.132 1.816 1.00 94.62 83 THR A O 1
ATOM 585 N N . HIS A 1 84 ? -0.677 5.686 0.110 1.00 90.81 84 HIS A N 1
ATOM 586 C CA . HIS A 1 84 ? -1.066 6.654 -0.911 1.00 90.81 84 HIS A CA 1
ATOM 587 C C . HIS A 1 84 ? -2.581 6.945 -0.919 1.00 90.81 84 HIS A C 1
ATOM 589 O O . HIS A 1 84 ? -3.335 6.472 -1.772 1.00 90.81 84 HIS A O 1
ATOM 595 N N . LEU A 1 85 ? -3.053 7.772 0.017 1.00 93.19 85 LEU A N 1
ATOM 596 C CA . LEU A 1 85 ? -4.475 8.111 0.193 1.00 93.19 85 LEU A CA 1
ATOM 597 C C . LEU A 1 85 ? -4.942 9.318 -0.644 1.00 93.19 85 LEU A C 1
ATOM 599 O O . LEU A 1 85 ? -5.728 10.141 -0.183 1.00 93.19 85 LEU A O 1
ATOM 603 N N . CYS A 1 86 ? -4.485 9.470 -1.888 1.00 91.69 86 CYS A N 1
ATOM 604 C CA . CYS A 1 86 ? -4.755 10.682 -2.679 1.00 91.69 86 CYS A CA 1
ATOM 605 C C . CYS A 1 86 ? -6.220 10.852 -3.133 1.00 91.69 86 CYS A C 1
ATOM 607 O O . CYS A 1 86 ? -6.634 11.960 -3.485 1.00 91.69 86 CYS A O 1
ATOM 609 N N . CYS A 1 87 ? -7.021 9.779 -3.147 1.00 91.81 87 CYS A N 1
ATOM 610 C CA . CYS A 1 87 ? -8.401 9.800 -3.633 1.00 91.81 87 CYS A CA 1
ATOM 611 C C . CYS A 1 87 ? -9.331 8.878 -2.828 1.00 91.81 87 CYS A C 1
ATOM 613 O O . CYS A 1 87 ? -8.887 8.030 -2.057 1.00 91.81 87 CYS A O 1
ATOM 615 N N . GLY A 1 88 ? -10.645 9.018 -3.037 1.00 92.81 88 GLY A N 1
ATOM 616 C CA . GLY A 1 88 ? -11.651 8.229 -2.317 1.00 92.81 88 GLY A CA 1
ATOM 617 C C . GLY A 1 88 ? -11.587 6.722 -2.593 1.00 92.81 88 GLY A C 1
ATOM 618 O O . GLY A 1 88 ? -11.966 5.940 -1.732 1.00 92.81 88 GLY A O 1
ATOM 619 N N . LYS A 1 89 ? -11.068 6.287 -3.751 1.00 92.31 89 LYS A N 1
ATOM 620 C CA . LYS A 1 89 ? -10.870 4.853 -4.028 1.00 92.31 89 LYS A CA 1
ATOM 621 C C . LYS A 1 89 ? -9.778 4.244 -3.146 1.00 92.31 89 LYS A C 1
ATOM 623 O O . LYS A 1 89 ? -9.940 3.111 -2.718 1.00 92.31 89 LYS A O 1
ATOM 628 N N . CYS A 1 90 ? -8.730 5.001 -2.819 1.00 93.50 90 CYS A N 1
ATOM 629 C CA . CYS A 1 90 ? -7.693 4.548 -1.891 1.00 93.50 90 CYS A CA 1
ATOM 630 C C . CYS A 1 90 ? -8.248 4.398 -0.470 1.00 93.50 90 CYS A C 1
ATOM 632 O O . CYS A 1 90 ? -7.968 3.410 0.190 1.00 93.50 90 CYS A O 1
ATOM 634 N N . VAL A 1 91 ? -9.100 5.330 -0.025 1.00 95.69 91 VAL A N 1
ATOM 635 C CA . VAL A 1 91 ? -9.796 5.196 1.268 1.00 95.69 91 VAL A CA 1
ATOM 636 C C . VAL A 1 91 ? -10.699 3.960 1.268 1.00 95.69 91 VAL A C 1
ATOM 638 O O . VAL A 1 91 ? -10.627 3.162 2.190 1.00 95.69 91 VAL A O 1
ATOM 641 N N . LYS A 1 92 ? -11.465 3.731 0.192 1.00 95.81 92 LYS A N 1
ATOM 642 C CA . LYS A 1 92 ? -12.275 2.509 0.041 1.00 95.81 92 LYS A CA 1
ATOM 643 C C . LYS A 1 92 ? -11.435 1.229 0.030 1.00 95.81 92 LYS A C 1
ATOM 645 O O . LYS A 1 92 ? -11.916 0.200 0.476 1.00 95.81 92 LYS A O 1
ATOM 650 N N . ALA A 1 93 ? -10.212 1.267 -0.494 1.00 95.56 93 ALA A N 1
ATOM 651 C CA . ALA A 1 93 ? -9.293 0.133 -0.444 1.00 95.56 93 ALA A CA 1
ATOM 652 C C . ALA A 1 93 ? -8.808 -0.155 0.990 1.00 95.56 93 ALA A C 1
ATOM 654 O O . AL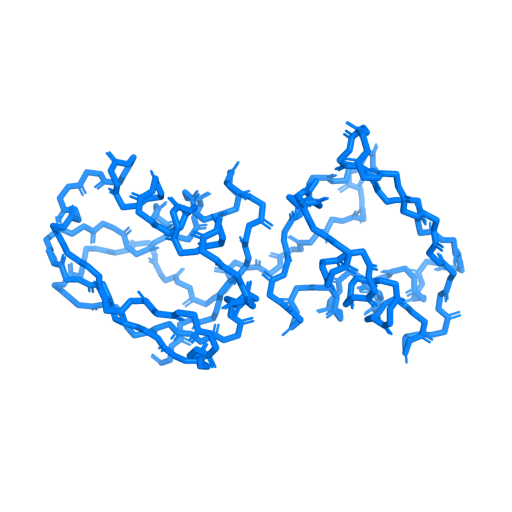A A 1 93 ? -8.669 -1.320 1.342 1.00 95.56 93 ALA A O 1
ATOM 655 N N . VAL A 1 94 ? -8.641 0.872 1.836 1.00 97.25 94 VAL A N 1
ATOM 656 C CA . VAL A 1 94 ? -8.426 0.675 3.283 1.00 97.25 94 VAL A CA 1
ATOM 657 C C . VAL A 1 94 ? -9.660 0.054 3.937 1.00 97.25 94 VAL A C 1
ATOM 659 O O . VAL A 1 94 ? -9.513 -0.895 4.697 1.00 97.25 94 VAL A O 1
ATOM 662 N N . THR A 1 95 ? -10.868 0.518 3.597 1.00 97.75 95 THR A N 1
ATOM 663 C CA . THR A 1 95 ? -12.117 -0.089 4.093 1.00 97.75 95 THR A CA 1
ATOM 664 C C . THR A 1 95 ? -12.210 -1.563 3.705 1.00 97.75 95 THR A C 1
ATOM 666 O O . THR A 1 95 ? -12.421 -2.401 4.563 1.00 97.75 95 THR A O 1
ATOM 669 N N . LYS A 1 96 ? -11.920 -1.913 2.447 1.00 97.62 96 LYS A N 1
ATOM 670 C CA . LYS A 1 96 ? -11.887 -3.316 2.005 1.00 97.62 96 LYS A CA 1
ATOM 671 C C . LYS A 1 96 ? -10.849 -4.161 2.739 1.00 97.62 96 LYS A C 1
ATOM 673 O O . LYS A 1 96 ? -11.088 -5.338 2.966 1.00 97.62 96 LYS A O 1
ATOM 678 N N . ALA A 1 97 ? -9.686 -3.590 3.052 1.00 97.19 97 ALA A N 1
ATOM 679 C CA . ALA A 1 97 ? -8.668 -4.289 3.825 1.00 97.19 97 ALA A CA 1
ATOM 680 C C . ALA A 1 97 ? -9.147 -4.554 5.261 1.00 97.19 97 ALA A C 1
ATOM 682 O O . ALA A 1 97 ? -8.941 -5.650 5.771 1.00 97.19 97 ALA A O 1
ATOM 683 N N . MET A 1 98 ? -9.824 -3.580 5.875 1.00 97.88 98 MET A N 1
ATOM 684 C CA . MET A 1 98 ? -10.479 -3.731 7.176 1.00 97.88 98 MET A CA 1
ATOM 685 C C . MET A 1 98 ? -11.563 -4.806 7.135 1.00 97.88 98 MET A C 1
ATOM 687 O O . MET A 1 98 ? -11.484 -5.744 7.913 1.00 97.88 98 MET A O 1
ATOM 691 N N . ASP A 1 99 ? -12.486 -4.740 6.175 1.00 98.00 99 ASP A N 1
ATOM 692 C CA . ASP A 1 99 ? -13.577 -5.715 6.027 1.00 98.00 99 ASP A CA 1
ATOM 693 C C . ASP A 1 99 ? -13.063 -7.149 5.788 1.00 98.00 99 ASP A C 1
ATOM 695 O O . ASP A 1 99 ? -13.732 -8.120 6.126 1.00 98.00 99 ASP A O 1
ATOM 699 N N . ALA A 1 100 ? -11.878 -7.290 5.183 1.00 97.62 100 ALA A N 1
ATOM 700 C CA . ALA A 1 100 ? -11.220 -8.574 4.942 1.00 97.62 100 ALA A CA 1
ATOM 701 C C . ALA A 1 100 ? -10.319 -9.039 6.102 1.00 97.62 100 ALA A C 1
ATOM 703 O O . ALA A 1 100 ? -9.721 -10.112 6.008 1.00 97.62 100 ALA A O 1
ATOM 704 N N . THR A 1 101 ? -10.166 -8.233 7.155 1.00 98.00 101 THR A N 1
ATOM 705 C CA . THR A 1 101 ? -9.342 -8.559 8.320 1.00 98.00 101 THR A CA 1
ATOM 706 C C . THR A 1 101 ? -10.242 -8.857 9.508 1.00 98.00 101 THR A C 1
ATOM 708 O O . THR A 1 101 ? -10.837 -7.951 10.088 1.00 98.00 101 THR A O 1
ATOM 711 N N . ASP A 1 102 ? -10.287 -10.123 9.914 1.00 97.88 102 ASP A N 1
ATOM 712 C CA . ASP A 1 102 ? -11.085 -10.551 11.060 1.00 97.88 102 ASP A CA 1
ATOM 713 C C . ASP A 1 102 ? -10.765 -9.729 12.319 1.00 97.88 102 ASP A C 1
ATOM 715 O O . ASP A 1 102 ? -9.608 -9.605 12.737 1.00 97.88 102 ASP A O 1
ATOM 719 N N . GLY A 1 103 ? -11.824 -9.173 12.912 1.00 97.69 103 GLY A N 1
ATOM 720 C CA . GLY A 1 103 ? -11.775 -8.378 14.136 1.00 97.69 103 GLY A CA 1
ATOM 721 C C . GLY A 1 103 ? -11.326 -6.925 13.963 1.00 97.69 103 GLY A C 1
ATOM 722 O O . GLY A 1 103 ? -11.173 -6.231 14.965 1.00 97.69 103 GLY A O 1
ATOM 723 N N . ALA A 1 104 ? -11.097 -6.439 12.739 1.00 97.88 104 ALA A N 1
ATOM 724 C CA . ALA A 1 104 ? -10.902 -5.012 12.492 1.00 97.88 104 ALA A CA 1
ATOM 725 C C . ALA A 1 104 ? -12.268 -4.320 12.340 1.00 97.88 104 ALA A C 1
ATOM 727 O O . ALA A 1 104 ? -13.077 -4.721 11.509 1.00 97.88 104 ALA A O 1
ATOM 728 N N . ASP A 1 105 ? -12.515 -3.261 13.114 1.00 97.50 105 ASP A N 1
ATOM 729 C CA . ASP A 1 105 ? -13.862 -2.688 13.265 1.00 97.50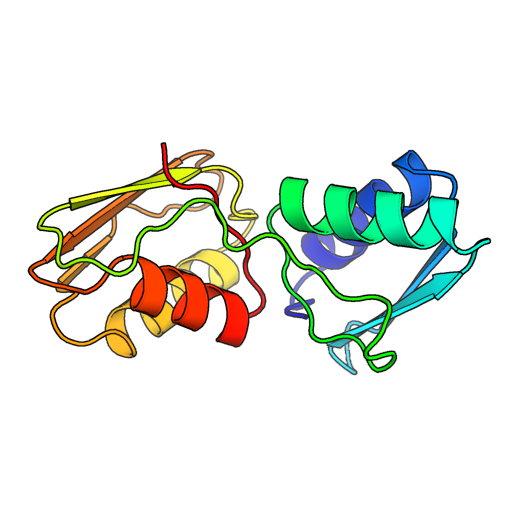 105 ASP A CA 1
ATOM 730 C C . ASP A 1 105 ? -14.007 -1.302 12.624 1.00 97.50 105 ASP A C 1
ATOM 732 O O . ASP A 1 105 ? -15.059 -0.954 12.085 1.00 97.50 105 ASP A O 1
ATOM 736 N N . ALA A 1 106 ? -12.967 -0.468 12.718 1.00 97.88 106 ALA A N 1
ATOM 737 C CA . ALA A 1 106 ? -13.014 0.901 12.216 1.00 97.88 106 ALA A CA 1
ATOM 738 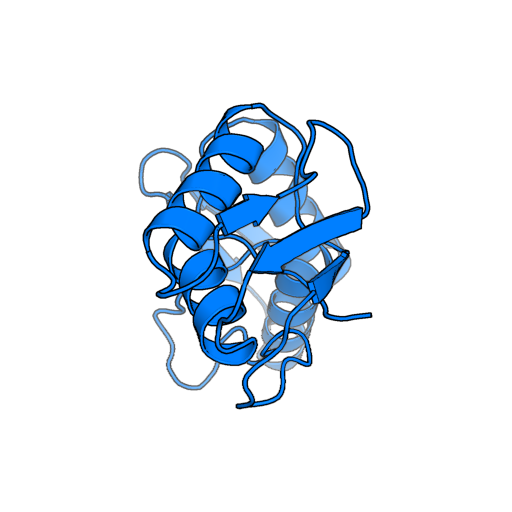C C . ALA A 1 106 ? -11.640 1.415 11.786 1.00 97.88 106 ALA A C 1
ATOM 740 O O . ALA A 1 106 ? -10.602 0.959 12.266 1.00 97.88 106 ALA A O 1
ATOM 741 N N . HIS A 1 107 ? -11.636 2.431 10.917 1.00 98.31 107 HIS A N 1
ATOM 742 C CA . HIS A 1 107 ? -10.425 3.157 10.549 1.00 98.31 107 HIS A CA 1
ATOM 743 C C . HIS A 1 107 ? -10.648 4.669 10.423 1.00 98.31 107 HIS A C 1
ATOM 745 O O . HIS A 1 107 ? -11.722 5.138 10.046 1.00 98.31 107 HIS A O 1
ATOM 751 N N . THR A 1 108 ? -9.588 5.456 10.610 1.00 98.06 108 THR A N 1
ATOM 752 C CA . THR A 1 108 ? -9.625 6.926 10.474 1.00 98.06 108 THR A CA 1
ATOM 753 C C . THR A 1 108 ? -9.100 7.441 9.128 1.00 98.06 108 THR A C 1
ATOM 755 O O . THR A 1 108 ? -8.960 8.652 8.940 1.00 98.06 108 THR A O 1
ATOM 758 N N . ALA A 1 109 ? -8.820 6.548 8.167 1.00 97.50 109 ALA A N 1
ATOM 759 C CA . ALA A 1 109 ? -8.276 6.912 6.859 1.00 97.50 109 ALA A CA 1
ATOM 760 C C . ALA A 1 109 ? -9.163 7.919 6.113 1.00 97.50 109 ALA A C 1
ATOM 762 O O . ALA A 1 109 ? -10.361 7.713 5.918 1.00 97.50 109 ALA A O 1
ATOM 763 N N . LYS A 1 110 ? -8.547 9.013 5.658 1.00 96.88 110 LYS A N 1
ATOM 764 C CA . LYS A 1 110 ? -9.192 10.079 4.885 1.00 96.88 110 LYS A CA 1
ATOM 765 C C . LYS A 1 110 ? -8.329 10.444 3.687 1.00 96.88 110 LYS A C 1
ATOM 767 O O . LYS A 1 110 ? -7.115 10.236 3.676 1.00 96.88 110 LYS A O 1
ATOM 772 N N . LYS A 1 111 ? -8.968 11.016 2.667 1.00 95.56 111 LYS A N 1
ATOM 773 C CA . LYS A 1 111 ? -8.272 11.517 1.482 1.00 95.56 111 LYS A CA 1
ATOM 774 C C . LYS A 1 111 ? -7.218 12.551 1.901 1.00 95.56 111 LYS A C 1
ATOM 776 O O . LYS A 1 111 ? -7.551 13.530 2.558 1.00 95.56 111 LYS A O 1
ATOM 781 N N . GLY A 1 112 ? -5.976 12.349 1.475 1.00 93.25 112 GLY A N 1
ATOM 782 C CA . GLY A 1 112 ? -4.841 13.235 1.738 1.00 93.25 112 GLY A CA 1
ATOM 783 C C . GLY A 1 112 ? -4.165 13.036 3.096 1.00 93.25 112 GLY A C 1
ATOM 784 O O . GLY A 1 112 ? -3.126 13.651 3.332 1.00 93.25 112 GLY A O 1
ATOM 785 N N . SER A 1 113 ? -4.697 12.178 3.973 1.00 94.12 113 SER A N 1
ATOM 786 C CA . SER A 1 113 ? -4.052 11.884 5.252 1.00 94.12 113 SER A CA 1
ATOM 787 C C . SER A 1 113 ? -2.724 11.158 5.048 1.00 94.12 113 SER A C 1
ATOM 789 O O . SER A 1 113 ? -2.629 10.226 4.253 1.00 94.12 113 SER A O 1
ATOM 791 N N . LYS A 1 114 ? -1.703 11.566 5.807 1.00 94.00 114 LYS A N 1
ATOM 792 C CA . LYS A 1 114 ? -0.392 10.890 5.845 1.00 94.00 114 LYS A CA 1
ATOM 793 C C . LYS A 1 114 ? -0.365 9.703 6.807 1.00 94.00 114 LYS A C 1
ATOM 795 O O . LYS A 1 114 ? 0.510 8.846 6.710 1.00 94.00 114 LYS A O 1
ATOM 800 N N . THR A 1 115 ? -1.297 9.700 7.752 1.00 96.44 115 THR A N 1
ATOM 801 C CA . THR A 1 115 ? -1.441 8.699 8.801 1.00 96.44 115 THR A CA 1
ATOM 802 C C . THR A 1 115 ? -2.907 8.361 8.986 1.00 96.44 115 THR A C 1
ATOM 804 O O . THR A 1 115 ? -3.778 9.204 8.758 1.00 96.44 115 THR A O 1
ATOM 807 N N . PHE A 1 116 ? -3.176 7.145 9.428 1.00 97.94 116 PHE A N 1
ATOM 808 C CA . PHE A 1 116 ? -4.494 6.730 9.877 1.00 97.94 116 PHE A CA 1
ATOM 809 C C . PHE A 1 116 ? -4.353 5.645 10.933 1.00 97.94 116 PHE A C 1
ATOM 811 O O . PHE A 1 116 ? -3.292 5.045 11.086 1.00 97.94 116 PHE A O 1
ATOM 818 N N . GLU A 1 117 ? -5.429 5.415 11.659 1.00 98.06 117 GLU A N 1
ATOM 819 C CA . GLU A 1 117 ? -5.516 4.387 12.681 1.00 98.06 117 GLU A CA 1
ATOM 820 C C . GLU A 1 117 ? -6.566 3.372 12.278 1.00 98.06 117 GLU A C 1
ATOM 822 O O . GLU A 1 117 ? -7.533 3.715 11.592 1.00 98.06 117 GLU A O 1
ATOM 827 N N . VAL A 1 118 ? -6.349 2.140 12.712 1.00 98.06 118 VAL A N 1
ATOM 828 C CA . VAL A 1 118 ? -7.300 1.037 12.626 1.00 98.06 118 VAL A CA 1
ATOM 829 C C . VAL A 1 118 ? -7.522 0.541 14.040 1.00 98.06 118 VAL A C 1
ATOM 831 O O . VAL A 1 118 ? -6.550 0.353 14.769 1.00 98.06 118 VAL A O 1
ATOM 834 N N . SER A 1 119 ? -8.774 0.351 14.426 1.00 98.25 119 SER A N 1
ATOM 835 C CA . SER A 1 119 ? -9.163 -0.156 15.739 1.00 98.25 119 SER A CA 1
ATOM 836 C C . SER A 1 119 ? -10.005 -1.418 15.607 1.00 98.25 119 SER A C 1
ATOM 838 O O . SER A 1 119 ? -10.725 -1.583 14.624 1.00 98.25 119 SER A O 1
ATOM 840 N N . GLY A 1 120 ? -9.929 -2.268 16.621 1.00 97.94 120 GLY A N 1
ATOM 841 C CA . GLY A 1 120 ? -10.608 -3.561 16.705 1.00 97.94 120 GLY A CA 1
ATOM 842 C C . GLY A 1 120 ? -9.665 -4.603 17.293 1.00 97.94 120 GLY A C 1
ATOM 843 O O . GLY A 1 120 ? -8.523 -4.276 17.580 1.00 97.94 120 GLY A O 1
ATOM 844 N N . ASN A 1 121 ? -10.097 -5.843 17.484 1.00 98.00 121 ASN A N 1
ATOM 845 C CA . ASN A 1 121 ? -9.230 -6.930 17.948 1.00 98.00 121 ASN A CA 1
ATOM 846 C C . ASN A 1 121 ? -8.774 -7.803 16.770 1.00 98.00 121 ASN A C 1
ATOM 848 O O . ASN A 1 121 ? -9.408 -8.814 16.471 1.00 98.00 121 ASN A O 1
ATOM 852 N N . PHE A 1 122 ? -7.696 -7.394 16.100 1.00 98.19 122 PHE A N 1
ATOM 853 C CA . PHE A 1 122 ? -7.228 -8.010 14.856 1.00 98.19 122 PHE A CA 1
ATOM 854 C C . PHE A 1 122 ? -5.722 -8.275 14.855 1.00 98.19 122 PHE A C 1
ATOM 856 O O . PHE A 1 122 ? -4.955 -7.698 15.627 1.00 98.19 122 PHE A O 1
ATOM 863 N N . ASN A 1 123 ? -5.266 -9.122 13.931 1.00 97.69 123 ASN A N 1
ATOM 864 C CA . ASN A 1 123 ? -3.840 -9.368 13.723 1.00 97.69 123 ASN A CA 1
ATOM 865 C C . ASN A 1 123 ? -3.214 -8.282 12.822 1.00 97.69 123 ASN A C 1
ATOM 867 O O . ASN A 1 123 ? -3.649 -8.076 11.686 1.00 97.69 123 ASN A O 1
ATOM 871 N N . ALA A 1 124 ? -2.165 -7.608 13.305 1.00 96.56 124 ALA A N 1
ATOM 872 C CA . ALA A 1 124 ? -1.543 -6.485 12.596 1.00 96.56 124 ALA A CA 1
ATOM 873 C C . ALA A 1 124 ? -0.938 -6.884 11.237 1.00 96.56 124 ALA A C 1
ATOM 875 O O . ALA A 1 124 ? -1.102 -6.172 10.243 1.00 96.56 124 ALA A O 1
ATOM 876 N N . LYS A 1 125 ? -0.269 -8.041 11.164 1.00 95.94 125 LYS A N 1
ATOM 877 C CA . LYS A 1 125 ? 0.305 -8.573 9.920 1.00 95.94 125 LYS A CA 1
ATOM 878 C C . LYS A 1 125 ? -0.779 -8.962 8.916 1.00 95.94 125 LYS A C 1
ATOM 880 O O . LYS A 1 125 ? -0.623 -8.687 7.725 1.00 95.94 125 LYS A O 1
ATOM 885 N N . ALA A 1 126 ? -1.891 -9.536 9.380 1.00 96.62 126 ALA A N 1
ATOM 886 C CA . ALA A 1 126 ? -3.045 -9.828 8.530 1.00 96.62 126 ALA A CA 1
ATOM 887 C C . ALA A 1 126 ? -3.621 -8.546 7.906 1.00 96.62 126 ALA A C 1
ATOM 889 O O . ALA A 1 126 ? -3.875 -8.521 6.702 1.00 96.62 126 ALA A O 1
ATOM 890 N N . PHE A 1 127 ? -3.715 -7.457 8.677 1.00 97.00 127 PHE A N 1
ATOM 891 C CA . PHE A 1 127 ? -4.177 -6.171 8.153 1.00 97.00 127 PHE A CA 1
ATOM 892 C C . PHE A 1 127 ? -3.237 -5.590 7.084 1.00 97.00 127 PHE A C 1
ATOM 894 O O . PHE A 1 127 ? -3.691 -5.148 6.026 1.00 97.00 127 PHE A O 1
ATOM 901 N N . ILE A 1 128 ? -1.915 -5.618 7.309 1.00 96.19 128 ILE A N 1
ATOM 902 C CA . ILE A 1 128 ? -0.952 -5.177 6.285 1.00 96.19 128 ILE A CA 1
ATOM 903 C C . ILE A 1 128 ? -1.068 -6.031 5.020 1.00 96.19 128 ILE A C 1
ATOM 905 O O . ILE A 1 128 ? -1.072 -5.490 3.912 1.00 96.19 128 ILE A O 1
ATOM 909 N N . LYS A 1 129 ? -1.226 -7.349 5.163 1.00 95.00 129 LYS A N 1
ATOM 910 C CA . LYS A 1 129 ? -1.459 -8.233 4.020 1.00 95.00 129 LYS A CA 1
ATOM 911 C C . LYS A 1 129 ? -2.748 -7.860 3.274 1.00 95.00 129 LYS A C 1
ATOM 913 O O . LYS A 1 129 ? -2.744 -7.801 2.047 1.00 95.00 129 LYS A O 1
ATOM 918 N N . ALA A 1 130 ? -3.830 -7.548 3.984 1.00 96.31 130 ALA A N 1
ATOM 919 C CA . ALA A 1 130 ? -5.083 -7.123 3.366 1.00 96.31 130 ALA A CA 1
ATOM 920 C C . ALA A 1 130 ? -4.938 -5.787 2.603 1.00 96.31 130 ALA A C 1
ATOM 922 O O . ALA A 1 130 ? -5.532 -5.612 1.533 1.00 96.31 130 ALA A O 1
ATOM 923 N N . LEU A 1 131 ? -4.098 -4.859 3.084 1.00 95.69 131 LEU A N 1
ATOM 924 C CA . LEU A 1 131 ? -3.721 -3.662 2.320 1.00 95.69 131 LEU A CA 1
ATOM 925 C C . LEU A 1 131 ? -2.957 -4.021 1.040 1.00 95.69 131 LEU A C 1
ATOM 927 O O . LEU A 1 131 ? -3.276 -3.489 -0.028 1.00 95.69 131 LEU A O 1
ATOM 931 N N . HIS A 1 132 ? -1.988 -4.939 1.128 1.00 94.81 132 HIS A N 1
ATOM 932 C CA . HIS A 1 132 ? -1.197 -5.408 -0.016 1.00 94.81 132 HIS A CA 1
ATOM 933 C C . HIS A 1 132 ? -2.078 -6.044 -1.092 1.00 94.81 132 HIS A C 1
ATOM 935 O O . HIS A 1 132 ? -1.925 -5.738 -2.277 1.00 94.81 132 HIS A O 1
ATOM 941 N N . ASP A 1 133 ? -3.056 -6.855 -0.688 1.00 93.44 133 ASP A N 1
ATOM 942 C CA . ASP A 1 133 ? -4.031 -7.475 -1.592 1.00 93.44 133 ASP A CA 1
ATOM 943 C C . ASP A 1 133 ? -4.912 -6.425 -2.301 1.00 93.44 133 ASP A C 1
ATOM 945 O O . ASP A 1 133 ? -5.357 -6.631 -3.431 1.00 93.44 133 ASP A O 1
ATOM 949 N N . ASN A 1 134 ? -5.079 -5.244 -1.696 1.00 93.25 134 ASN A N 1
ATOM 950 C CA . ASN A 1 134 ? -5.729 -4.079 -2.301 1.00 93.25 134 ASN A CA 1
ATOM 951 C C . ASN A 1 134 ? -4.747 -3.119 -3.012 1.00 93.25 134 ASN A C 1
ATOM 953 O O . ASN A 1 134 ? -5.139 -2.034 -3.451 1.00 93.25 134 ASN A O 1
ATOM 957 N N . GLY A 1 135 ? -3.480 -3.514 -3.176 1.00 93.12 135 GLY A N 1
ATOM 958 C CA . GLY A 1 135 ? -2.443 -2.768 -3.893 1.00 93.12 135 GLY A CA 1
ATOM 959 C C . GLY A 1 135 ? -1.899 -1.546 -3.151 1.00 93.12 135 GLY A C 1
ATOM 960 O O . GLY A 1 135 ? -1.286 -0.677 -3.779 1.00 93.12 135 GLY A O 1
ATOM 961 N N . LEU A 1 136 ? -2.131 -1.465 -1.841 1.00 94.81 136 LEU A N 1
ATOM 962 C CA . LEU A 1 136 ? -1.644 -0.408 -0.964 1.00 94.81 136 LEU A CA 1
ATOM 963 C C . LEU A 1 136 ? -0.510 -0.925 -0.084 1.00 94.81 136 LEU A C 1
ATOM 965 O O . LEU A 1 136 ? -0.506 -2.078 0.333 1.00 94.81 136 LEU A O 1
ATOM 969 N N . HIS A 1 137 ? 0.425 -0.041 0.239 1.00 95.44 137 HIS A N 1
ATOM 970 C CA . HIS A 1 137 ? 1.440 -0.285 1.255 1.00 95.44 137 HIS A CA 1
ATOM 971 C C . HIS A 1 137 ? 1.279 0.702 2.415 1.00 95.44 137 HIS A C 1
ATOM 973 O O . HIS A 1 137 ? 0.736 1.799 2.248 1.00 95.44 137 HIS A O 1
ATOM 979 N N . ALA A 1 138 ? 1.725 0.305 3.601 1.00 95.69 138 ALA A N 1
ATOM 980 C CA . ALA A 1 138 ? 1.715 1.125 4.804 1.00 95.69 138 ALA A CA 1
ATOM 981 C C . ALA A 1 138 ? 2.852 0.696 5.731 1.00 95.69 138 ALA A C 1
ATOM 983 O O . ALA A 1 138 ? 3.262 -0.461 5.696 1.00 95.69 138 ALA A O 1
ATOM 984 N N . PHE A 1 139 ? 3.289 1.611 6.589 1.00 95.19 139 PHE A N 1
ATOM 985 C CA . PHE A 1 139 ? 4.250 1.363 7.657 1.00 95.19 139 PHE A CA 1
ATOM 986 C C . PHE A 1 139 ? 3.574 1.554 9.010 1.00 95.19 139 PHE A C 1
ATOM 988 O O . PHE A 1 139 ? 2.945 2.593 9.241 1.00 95.19 139 PHE A O 1
ATOM 995 N N . VAL A 1 140 ? 3.727 0.569 9.888 1.00 94.81 140 VAL A N 1
ATOM 996 C CA . VAL A 1 140 ? 3.412 0.664 11.313 1.00 94.81 140 VAL A CA 1
ATOM 997 C C . VAL A 1 140 ? 4.318 1.712 11.951 1.00 94.81 140 VAL A C 1
ATOM 999 O O . VAL A 1 140 ? 5.499 1.808 11.608 1.00 94.81 140 VAL A O 1
ATOM 1002 N N . LYS A 1 141 ? 3.734 2.535 12.820 1.00 89.94 141 LYS A N 1
ATOM 1003 C CA . LYS A 1 141 ? 4.445 3.524 13.631 1.00 89.94 141 LYS A CA 1
ATOM 1004 C C . LYS A 1 141 ? 4.793 3.002 15.014 1.00 89.94 141 LYS A C 1
ATOM 1006 O O . LYS A 1 141 ? 3.995 2.205 15.551 1.00 89.94 141 LYS A O 1
#

pLDDT: mean 93.67, std 4.79, range [71.94, 98.31]

Sequence (141 aa):
MHLCCKGCVKGVSKAVEQSGGKANCDAKAGTVVISGDKETIEKALESVAKAGYYGKSDNEALSIACQGGAEDKQVKTLTLSGTHLCCGKCVKAVTKAMDATDGADAHTAKKGSKTFEVSGNFNAKAFIKALHDNGLHAFVK

Foldseek 3Di:
DQLQDPVLVVLLQVLLVVLVWGWDDDNVVRDIDIDDPPSSLLSSLCSCQLQWFADADPDPVRHNPDLQPFDQDWDFKWKKFSHQQQDPVSVVLLVQLQVQWPFWDDKPDDHPDRMMMIGTGTTRSSSQVSSNVSGTHIHTD

Radius of gyration: 14.59 Å; chains: 1; bounding box: 34×27×38 Å